Protein AF-A0A846DIA4-F1 (afdb_monomer)

Foldseek 3Di:
DVLVVLVCLCVVCLVPPVSLVVLLCQLQDPPDQVSVLSSLLSCLVRPVVPPCNLVSLLCLLAPPPDDDPDDPDDRSNLSSLVSCLVRPLVDPVSLVSLVCQLPPPPDPVSNVSSVVSNVVSVD

Mean predicted aligned error: 2.66 Å

Secondary structure (DSSP, 8-state):
--HHHHHHHHHHSTT-HHHHHHHHHHHHH-S-HHHHHHHHHHHHHHHTTSTTHHHHHHHHHHH-----SSTTS--HHHHHHHHHHHH-TT-HHHHHHHHHHHHH-SSHHHHHHHHHHHHHHH-

Solvent-accessible surface area (backbone atoms only — not comparable to full-atom values): 6885 Å² total; per-residue (Å²): 122,62,57,56,55,53,50,50,51,50,68,77,37,67,89,37,68,68,52,53,52,48,36,62,45,35,39,75,66,48,90,46,48,65,54,15,27,43,24,46,47,48,43,45,74,77,36,59,90,43,90,65,40,63,59,51,34,54,48,30,45,73,67,54,85,78,73,82,91,54,95,85,63,75,50,38,31,49,45,21,50,51,40,34,55,74,72,35,66,85,40,70,63,40,57,54,50,32,52,48,32,34,75,66,42,92,48,66,69,44,13,54,52,22,46,55,51,43,55,64,76,72,108

Sequence (123 aa):
MIETAIEEIATGWKDDLATLNWFKTYAQYSKNSVVRSAAVKQLGKHWKDEFNVFEILAKCAVVDPFRSENNSQINPRQTALEVMTEQYPDYPQTRSLVSDRAENDADEQVREFAKEKLTVLES

Radius of gyration: 13.8 Å; Cα contacts (8 Å, |Δi|>4): 167; chains: 1; bounding box: 32×22×38 Å

pLDDT: mean 95.82, std 4.68, range [71.25, 98.81]

Nearest PDB structures (foldseek):
  6igx-assembly1_B  TM=5.677E-01  e=2.156E-01  Homo sapiens
  5vch-assembly1_A  TM=6.056E-01  e=5.531E-01  Kluyveromyces lactis
  2ib0-assembly1_B  TM=2.542E-01  e=3.206E-01  Mycobacterium tuberculosis

Structure (mmCIF, N/CA/C/O backbone):
data_AF-A0A846DIA4-F1
#
_entry.id   AF-A0A846DIA4-F1
#
loop_
_atom_site.group_PDB
_atom_site.id
_atom_site.type_symbol
_atom_site.label_atom_id
_atom_site.label_alt_id
_atom_site.label_comp_id
_atom_site.label_asym_id
_atom_site.label_entity_id
_atom_site.label_seq_id
_ato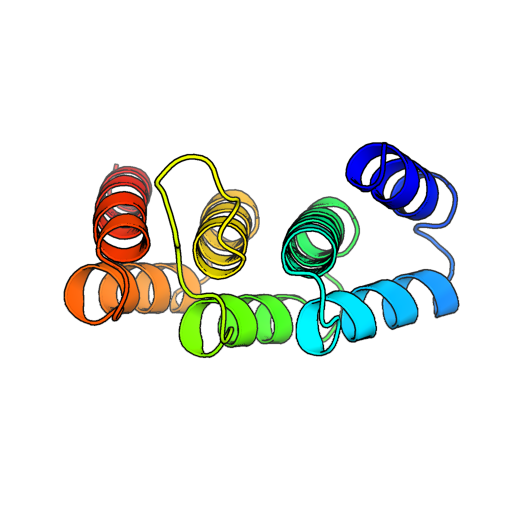m_site.pdbx_PDB_ins_code
_atom_site.Cartn_x
_atom_site.Cartn_y
_atom_site.Cartn_z
_atom_site.occupancy
_atom_site.B_iso_or_equiv
_atom_site.auth_seq_id
_atom_site.auth_comp_id
_atom_site.auth_asym_id
_atom_site.auth_atom_id
_atom_site.pdbx_PDB_model_num
ATOM 1 N N . MET A 1 1 ? 16.232 8.252 -7.938 1.00 71.25 1 MET A N 1
ATOM 2 C CA . MET A 1 1 ? 17.077 7.331 -8.749 1.00 71.25 1 MET A CA 1
ATOM 3 C C . MET A 1 1 ? 16.353 6.055 -9.178 1.00 71.25 1 MET A C 1
ATOM 5 O O . MET A 1 1 ? 16.370 5.793 -10.365 1.00 71.25 1 MET A O 1
ATOM 9 N N . ILE A 1 2 ? 15.709 5.276 -8.298 1.00 85.81 2 ILE A N 1
ATOM 10 C CA . ILE A 1 2 ? 14.828 4.163 -8.737 1.00 85.81 2 ILE A CA 1
ATOM 11 C C . ILE A 1 2 ? 13.357 4.525 -8.533 1.00 85.81 2 ILE A C 1
ATOM 13 O O . ILE A 1 2 ? 12.567 4.397 -9.458 1.00 85.81 2 ILE A O 1
ATOM 17 N N . GLU A 1 3 ? 13.004 5.068 -7.367 1.00 87.62 3 GLU A N 1
ATOM 18 C CA . GLU A 1 3 ? 11.630 5.504 -7.081 1.00 87.62 3 GLU A CA 1
ATOM 19 C C . GLU A 1 3 ? 11.127 6.551 -8.076 1.00 87.62 3 GLU A C 1
ATOM 21 O O . GLU A 1 3 ? 10.036 6.399 -8.603 1.00 87.62 3 GLU A O 1
ATOM 26 N N . THR A 1 4 ? 11.955 7.551 -8.401 1.00 91.88 4 THR A N 1
ATOM 27 C CA . THR A 1 4 ? 11.641 8.580 -9.407 1.00 91.88 4 THR A CA 1
ATOM 28 C C . THR A 1 4 ? 11.317 7.971 -10.771 1.00 91.88 4 THR A C 1
ATOM 30 O O . THR A 1 4 ? 10.325 8.337 -11.381 1.00 91.88 4 THR A O 1
ATOM 33 N N . ALA A 1 5 ? 12.116 7.001 -11.229 1.00 94.81 5 ALA A N 1
ATOM 34 C CA . ALA A 1 5 ? 11.881 6.345 -12.513 1.00 94.81 5 ALA A CA 1
ATOM 35 C C . ALA A 1 5 ? 10.589 5.512 -12.485 1.00 94.81 5 ALA A C 1
ATOM 37 O O . ALA A 1 5 ? 9.822 5.513 -13.440 1.00 94.81 5 ALA A O 1
ATOM 38 N N . ILE A 1 6 ? 10.319 4.828 -11.369 1.00 96.69 6 ILE A N 1
ATOM 39 C CA . ILE A 1 6 ? 9.071 4.085 -11.169 1.00 96.69 6 ILE A CA 1
ATOM 40 C C . ILE A 1 6 ? 7.866 5.042 -11.159 1.00 96.69 6 ILE A C 1
ATOM 42 O O . ILE A 1 6 ? 6.852 4.753 -11.786 1.00 96.69 6 ILE A O 1
ATOM 46 N N . GLU A 1 7 ? 7.966 6.196 -10.502 1.00 96.62 7 GLU A N 1
ATOM 47 C CA . GLU A 1 7 ? 6.913 7.217 -10.498 1.00 96.62 7 GLU A CA 1
ATOM 48 C C . GLU A 1 7 ? 6.664 7.811 -11.892 1.00 96.62 7 GLU A C 1
ATOM 50 O O . GLU A 1 7 ? 5.509 7.980 -12.286 1.00 96.62 7 GLU A O 1
ATOM 55 N N . GLU A 1 8 ? 7.721 8.083 -12.660 1.00 97.50 8 GLU A N 1
ATOM 56 C CA . GLU A 1 8 ? 7.608 8.556 -14.045 1.00 97.50 8 GLU A CA 1
ATOM 57 C C . GLU A 1 8 ? 6.908 7.524 -14.937 1.00 97.50 8 GLU A C 1
ATOM 59 O O . GLU A 1 8 ? 6.032 7.894 -15.720 1.00 97.50 8 GLU A O 1
ATOM 64 N N . ILE A 1 9 ? 7.217 6.231 -14.772 1.00 97.44 9 ILE A N 1
ATOM 65 C CA . ILE A 1 9 ? 6.527 5.150 -15.491 1.00 97.44 9 ILE A CA 1
ATOM 66 C C . ILE A 1 9 ? 5.042 5.097 -15.103 1.00 97.44 9 ILE A C 1
ATOM 68 O O . ILE A 1 9 ? 4.177 5.021 -15.973 1.00 97.44 9 ILE A O 1
ATOM 72 N N . ALA A 1 10 ? 4.717 5.173 -13.810 1.00 96.88 10 ALA A N 1
ATOM 73 C CA . ALA A 1 10 ? 3.320 5.174 -13.378 1.00 96.88 10 ALA A CA 1
ATOM 74 C C . ALA A 1 10 ? 2.554 6.380 -13.936 1.00 96.88 10 ALA A C 1
ATOM 76 O O . ALA A 1 10 ? 1.439 6.243 -14.430 1.00 96.88 10 ALA A O 1
ATOM 77 N N . THR A 1 11 ? 3.172 7.560 -13.906 1.00 97.12 11 THR A N 1
ATOM 78 C CA . THR A 1 11 ? 2.536 8.807 -14.341 1.00 97.12 11 THR A CA 1
ATOM 79 C C . THR A 1 11 ? 2.357 8.861 -15.858 1.00 97.12 11 THR A C 1
ATOM 81 O O . THR A 1 11 ? 1.299 9.276 -16.330 1.00 97.12 11 THR A O 1
ATOM 84 N N . GLY A 1 12 ? 3.367 8.439 -16.626 1.00 97.81 12 GLY A N 1
ATOM 85 C CA . GLY A 1 12 ? 3.361 8.513 -18.089 1.00 97.81 12 GLY A CA 1
ATOM 86 C C . GLY A 1 12 ? 2.484 7.465 -18.777 1.00 97.81 12 GLY A C 1
ATOM 87 O O . GLY A 1 12 ? 2.022 7.708 -19.890 1.00 97.81 12 GLY A O 1
ATOM 88 N N . TRP A 1 13 ? 2.227 6.327 -18.121 1.00 96.88 13 TRP A N 1
ATOM 89 C CA . TRP A 1 13 ? 1.536 5.174 -18.718 1.00 96.88 13 TRP A CA 1
ATOM 90 C C . TRP A 1 13 ? 0.423 4.604 -17.827 1.00 96.88 13 TRP A C 1
ATOM 92 O O . TRP A 1 13 ? 0.113 3.417 -17.889 1.00 96.88 13 TRP A O 1
ATOM 102 N N . LYS A 1 14 ? -0.224 5.440 -17.006 1.00 94.56 14 LYS A N 1
ATOM 103 C CA . LYS A 1 14 ? -1.313 5.000 -16.112 1.00 94.56 14 LYS A CA 1
ATOM 104 C C . LYS A 1 14 ? -2.486 4.307 -16.827 1.00 94.56 14 LYS A C 1
ATOM 106 O O . LYS A 1 14 ? -3.130 3.450 -16.231 1.00 94.56 14 LYS A O 1
ATOM 111 N N . ASP A 1 15 ? -2.734 4.658 -18.090 1.00 96.00 15 ASP A N 1
ATOM 112 C CA . ASP A 1 15 ? -3.839 4.122 -18.898 1.00 96.00 15 ASP A CA 1
ATOM 113 C C . ASP A 1 15 ? -3.442 2.845 -19.674 1.00 96.00 15 ASP A C 1
ATOM 115 O O . ASP A 1 15 ? -4.262 2.254 -20.377 1.00 96.00 15 ASP A O 1
ATOM 119 N N . ASP A 1 16 ? -2.186 2.397 -19.557 1.00 97.50 16 ASP A N 1
ATOM 120 C CA . ASP A 1 16 ? -1.695 1.164 -20.169 1.00 97.50 16 ASP A CA 1
ATOM 121 C C . ASP A 1 16 ? -1.810 -0.031 -19.206 1.00 97.50 16 ASP A C 1
ATOM 123 O O . ASP A 1 16 ? -1.193 -0.088 -18.137 1.00 97.50 16 ASP A O 1
ATOM 127 N N . LEU A 1 17 ? -2.567 -1.050 -19.620 1.00 95.75 17 LEU A N 1
ATOM 128 C CA . LEU A 1 17 ? -2.790 -2.256 -18.817 1.00 95.75 17 LEU A CA 1
ATOM 129 C C . LEU A 1 17 ? -1.507 -3.071 -18.598 1.00 95.75 17 LEU A C 1
ATOM 131 O O . LEU A 1 17 ? -1.388 -3.763 -17.581 1.00 95.75 17 LEU A O 1
ATOM 135 N N . ALA A 1 18 ? -0.545 -3.023 -19.527 1.00 97.81 18 ALA A N 1
ATOM 136 C CA . ALA A 1 18 ? 0.730 -3.711 -19.337 1.00 97.81 18 ALA A CA 1
ATOM 137 C C . ALA A 1 18 ? 1.534 -3.066 -18.198 1.00 97.81 18 ALA A C 1
ATOM 139 O O . ALA A 1 18 ? 2.092 -3.781 -17.361 1.00 97.81 18 ALA A O 1
ATOM 140 N N . THR A 1 19 ? 1.500 -1.738 -18.102 1.00 98.19 19 THR A N 1
ATOM 141 C CA . THR A 1 19 ? 2.091 -0.965 -17.007 1.00 98.19 19 THR A CA 1
ATOM 142 C C . THR A 1 19 ? 1.444 -1.324 -15.671 1.00 98.19 19 THR A C 1
ATOM 144 O O . THR A 1 19 ? 2.154 -1.718 -14.746 1.00 98.19 19 THR A O 1
ATOM 147 N N . LEU A 1 20 ? 0.110 -1.324 -15.567 1.00 98.50 20 LEU A N 1
ATOM 148 C CA . LEU A 1 20 ? -0.580 -1.772 -14.347 1.00 98.50 20 LEU A CA 1
ATOM 149 C C . LEU A 1 20 ? -0.143 -3.187 -13.918 1.00 98.50 20 LEU A C 1
ATOM 151 O O . LEU A 1 20 ? 0.192 -3.424 -12.755 1.00 98.50 20 LEU A O 1
ATOM 155 N N . ASN A 1 21 ? -0.103 -4.139 -14.853 1.00 98.38 21 ASN A N 1
ATOM 156 C CA . ASN A 1 21 ? 0.308 -5.516 -14.558 1.00 98.38 21 ASN A CA 1
ATOM 157 C C . ASN A 1 21 ? 1.781 -5.626 -14.141 1.00 98.38 21 ASN A C 1
ATOM 159 O O . ASN A 1 21 ? 2.121 -6.457 -13.288 1.00 98.38 21 ASN A O 1
ATOM 163 N N . TRP A 1 22 ? 2.647 -4.774 -14.689 1.00 98.31 22 TRP A N 1
ATOM 164 C CA . TRP A 1 22 ? 4.029 -4.643 -14.242 1.00 98.31 22 TRP A CA 1
ATOM 165 C C . TRP A 1 22 ? 4.064 -4.230 -12.765 1.00 98.31 22 TRP A C 1
ATOM 167 O O . TRP A 1 22 ? 4.633 -4.949 -11.943 1.00 98.31 22 TRP A O 1
ATOM 177 N N . PHE A 1 23 ? 3.342 -3.176 -12.377 1.00 98.62 23 PHE A N 1
ATOM 178 C CA . PHE A 1 23 ? 3.258 -2.736 -10.980 1.00 98.62 23 PHE A CA 1
ATOM 179 C C . PHE A 1 23 ? 2.724 -3.821 -10.034 1.00 98.62 23 PHE A C 1
ATOM 181 O O . PHE A 1 23 ? 3.341 -4.088 -8.998 1.00 98.62 23 PHE A O 1
ATOM 188 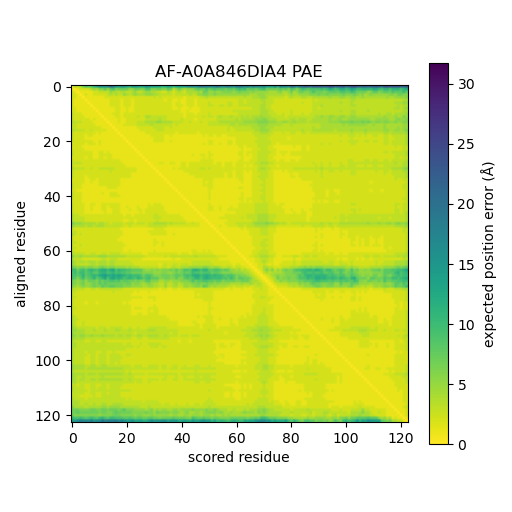N N . LYS A 1 24 ? 1.647 -4.524 -10.415 1.00 98.69 24 LYS A N 1
ATOM 189 C CA . LYS A 1 24 ? 1.097 -5.656 -9.640 1.00 98.69 24 LYS A CA 1
ATOM 190 C C . LYS A 1 24 ? 2.121 -6.773 -9.427 1.00 98.69 24 LYS A C 1
ATOM 192 O O . LYS A 1 24 ? 2.154 -7.388 -8.359 1.00 98.69 24 LYS A O 1
ATOM 197 N N . THR A 1 25 ? 2.953 -7.040 -10.431 1.00 98.56 25 THR A N 1
ATOM 198 C CA . THR A 1 25 ? 3.997 -8.072 -10.370 1.00 98.56 25 THR A CA 1
ATOM 199 C C . THR A 1 25 ? 5.143 -7.638 -9.461 1.00 98.56 25 THR A C 1
ATOM 201 O O . THR A 1 25 ? 5.544 -8.380 -8.562 1.00 98.56 25 THR A O 1
ATOM 204 N N . TYR A 1 26 ? 5.659 -6.426 -9.659 1.00 98.19 26 TYR A N 1
ATOM 205 C CA . TYR A 1 26 ? 6.825 -5.943 -8.923 1.00 98.19 26 TYR A CA 1
ATOM 206 C C . TYR A 1 26 ? 6.524 -5.655 -7.456 1.00 98.19 26 TYR A C 1
ATOM 208 O O . TYR A 1 26 ? 7.390 -5.927 -6.628 1.00 98.19 26 TYR A O 1
ATOM 216 N N . ALA A 1 27 ? 5.304 -5.226 -7.119 1.00 98.50 27 ALA A N 1
ATOM 217 C CA . ALA A 1 27 ? 4.850 -5.105 -5.734 1.00 98.50 27 ALA A CA 1
ATOM 218 C C . ALA A 1 27 ? 4.929 -6.438 -4.967 1.00 98.50 27 ALA A C 1
ATOM 220 O O . ALA A 1 27 ? 5.248 -6.446 -3.785 1.00 98.50 27 ALA A O 1
ATOM 221 N N . GLN A 1 28 ? 4.686 -7.571 -5.635 1.00 98.19 28 GLN A N 1
ATOM 222 C CA . GLN A 1 28 ? 4.617 -8.885 -4.984 1.00 98.19 28 GLN A CA 1
ATOM 223 C C . GLN A 1 28 ? 5.926 -9.676 -5.029 1.00 98.19 28 GLN A C 1
ATOM 225 O O . GLN A 1 28 ? 6.217 -10.434 -4.106 1.00 98.19 28 GLN A O 1
ATOM 230 N N . TYR A 1 29 ? 6.692 -9.555 -6.115 1.00 97.62 29 TYR A N 1
ATOM 231 C CA . TYR A 1 29 ? 7.748 -10.525 -6.431 1.00 97.62 29 TYR A CA 1
ATOM 232 C C . TYR A 1 29 ? 9.133 -9.911 -6.626 1.00 97.62 29 TYR A C 1
ATOM 234 O O . TYR A 1 29 ? 10.108 -10.649 -6.786 1.00 97.62 29 TYR A O 1
ATOM 242 N N . SER A 1 30 ? 9.264 -8.580 -6.608 1.00 97.44 30 SER A N 1
ATOM 243 C CA . SER A 1 30 ? 10.588 -7.966 -6.712 1.00 97.44 30 SER A CA 1
ATOM 244 C C . SER A 1 30 ? 11.468 -8.381 -5.534 1.00 97.44 30 SER A C 1
ATOM 246 O O . SER A 1 30 ? 11.070 -8.292 -4.373 1.00 97.44 30 SER A O 1
ATOM 248 N N . LYS A 1 31 ? 12.713 -8.769 -5.819 1.00 95.94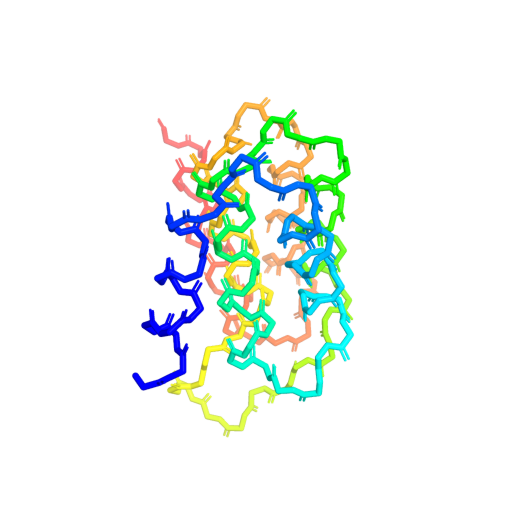 31 LYS A N 1
ATOM 249 C CA . LYS A 1 31 ? 13.712 -9.060 -4.779 1.00 95.94 31 LYS A CA 1
ATOM 250 C C . LYS A 1 31 ? 14.174 -7.801 -4.041 1.00 95.94 31 LYS A C 1
ATOM 252 O O . LYS A 1 31 ? 14.677 -7.903 -2.929 1.00 95.94 31 LYS A O 1
ATOM 257 N N . ASN A 1 32 ? 13.994 -6.626 -4.643 1.00 94.81 32 ASN A N 1
ATOM 258 C CA . ASN A 1 32 ? 14.383 -5.348 -4.063 1.00 94.81 32 ASN A CA 1
ATOM 259 C C . ASN A 1 32 ? 13.187 -4.720 -3.330 1.00 94.81 32 ASN A C 1
ATOM 261 O O . ASN A 1 32 ? 12.173 -4.422 -3.965 1.00 94.81 32 ASN A O 1
ATOM 265 N N . SER A 1 33 ? 13.314 -4.509 -2.016 1.00 95.38 33 SER A N 1
ATOM 266 C CA . SER A 1 33 ? 12.254 -3.922 -1.187 1.00 95.38 33 SER A CA 1
ATOM 267 C C . SER A 1 33 ? 11.897 -2.499 -1.599 1.00 95.38 33 SER A C 1
ATOM 269 O O . SER A 1 33 ? 10.719 -2.183 -1.626 1.00 95.38 33 SER A O 1
ATOM 271 N N . VAL A 1 34 ? 12.864 -1.682 -2.029 1.00 95.19 34 VAL A N 1
ATOM 272 C CA . VAL A 1 34 ? 12.603 -0.323 -2.538 1.00 95.19 34 VAL A CA 1
ATOM 273 C C . VAL A 1 34 ? 11.690 -0.374 -3.762 1.00 95.19 34 VAL A C 1
ATOM 275 O O . VAL A 1 34 ? 10.758 0.411 -3.879 1.00 95.19 34 VAL A O 1
ATOM 278 N N . VAL A 1 35 ? 11.903 -1.343 -4.658 1.00 97.25 35 VAL A N 1
ATOM 279 C CA . VAL A 1 35 ? 11.034 -1.532 -5.830 1.00 97.25 35 VAL A CA 1
ATOM 280 C C . VAL A 1 35 ? 9.643 -2.015 -5.415 1.00 97.25 35 VAL A C 1
ATOM 282 O O . VAL A 1 35 ? 8.662 -1.544 -5.984 1.00 97.25 35 VAL A O 1
ATOM 285 N N . ARG A 1 36 ? 9.536 -2.912 -4.420 1.00 98.19 36 ARG A N 1
ATOM 286 C CA . ARG A 1 36 ? 8.229 -3.335 -3.888 1.00 98.19 36 ARG A CA 1
ATOM 287 C C . ARG A 1 36 ? 7.476 -2.154 -3.280 1.00 98.19 36 ARG A C 1
ATOM 289 O O . ARG A 1 36 ? 6.348 -1.908 -3.687 1.00 98.19 36 ARG A O 1
ATOM 296 N N . SER A 1 37 ? 8.112 -1.385 -2.396 1.00 97.81 37 SER A N 1
ATOM 297 C CA . SER A 1 37 ? 7.524 -0.197 -1.764 1.00 97.81 37 SER A CA 1
ATOM 298 C C . SER A 1 37 ? 7.100 0.847 -2.794 1.00 97.81 37 SER A C 1
ATOM 300 O O . SER A 1 37 ? 5.970 1.327 -2.756 1.00 97.81 37 SER A O 1
ATOM 302 N N . ALA A 1 38 ? 7.960 1.149 -3.770 1.00 97.88 38 ALA A N 1
ATOM 303 C CA . ALA A 1 38 ? 7.622 2.071 -4.848 1.00 97.88 38 ALA A CA 1
ATOM 304 C C . ALA A 1 38 ? 6.414 1.571 -5.653 1.00 97.88 38 ALA A C 1
ATOM 306 O O . ALA A 1 38 ? 5.493 2.341 -5.915 1.00 97.88 38 ALA A O 1
ATOM 307 N N . ALA A 1 39 ? 6.377 0.282 -6.001 1.00 98.44 39 ALA A N 1
ATOM 308 C CA . ALA A 1 39 ? 5.264 -0.283 -6.750 1.00 98.44 39 ALA A CA 1
ATOM 309 C C . ALA A 1 39 ? 3.947 -0.265 -5.953 1.00 98.44 39 ALA A C 1
ATOM 311 O O . ALA A 1 39 ? 2.924 0.150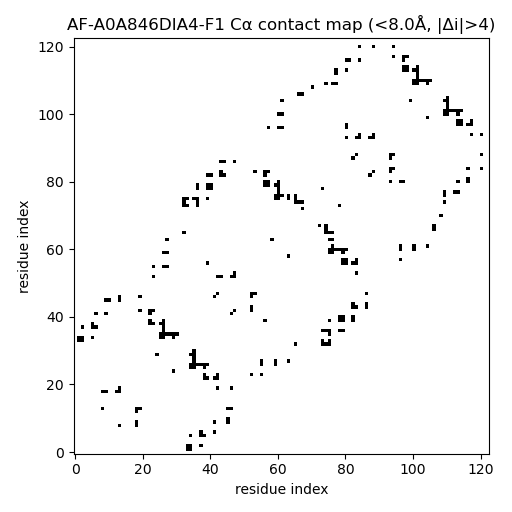 -6.488 1.00 98.44 39 ALA A O 1
ATOM 312 N N . VAL A 1 40 ? 3.983 -0.637 -4.669 1.00 98.75 40 VAL A N 1
ATOM 313 C CA . VAL A 1 40 ? 2.857 -0.547 -3.718 1.00 98.75 40 VAL A CA 1
ATOM 314 C C . VAL A 1 40 ? 2.322 0.885 -3.643 1.00 98.75 40 VAL A C 1
ATOM 316 O O . VAL A 1 40 ? 1.118 1.103 -3.774 1.00 98.75 40 VAL A O 1
ATOM 319 N N . LYS A 1 41 ? 3.215 1.873 -3.515 1.00 98.50 41 LYS A N 1
ATOM 320 C CA . LYS A 1 41 ? 2.847 3.292 -3.469 1.00 98.50 41 LYS A CA 1
ATOM 321 C C . LYS A 1 41 ? 2.159 3.753 -4.753 1.00 98.50 41 LYS A C 1
ATOM 323 O O . LYS A 1 41 ? 1.105 4.382 -4.689 1.00 98.50 41 LYS A O 1
ATOM 328 N N . GLN A 1 42 ? 2.718 3.419 -5.918 1.00 98.56 42 GLN A N 1
ATOM 329 C CA . GLN A 1 42 ? 2.121 3.823 -7.194 1.00 98.56 42 GLN A CA 1
ATOM 330 C C . GLN A 1 42 ? 0.798 3.101 -7.481 1.00 98.56 42 GLN A C 1
ATOM 332 O O . GLN A 1 42 ? -0.115 3.729 -8.013 1.00 98.56 42 GLN A O 1
ATOM 337 N N . LEU A 1 43 ? 0.654 1.832 -7.076 1.00 98.75 43 LEU A N 1
ATOM 338 C CA . LEU A 1 43 ? -0.615 1.098 -7.152 1.00 98.75 43 LEU A CA 1
ATOM 339 C C . LEU A 1 43 ? -1.745 1.848 -6.441 1.00 98.75 43 LEU A C 1
ATOM 341 O O . LEU A 1 43 ? -2.790 2.081 -7.043 1.00 98.75 43 LEU A O 1
ATOM 345 N N . GLY A 1 44 ? -1.520 2.291 -5.204 1.00 98.31 44 GLY A N 1
ATOM 346 C CA . GLY A 1 44 ? -2.507 3.094 -4.482 1.00 98.31 44 GLY A CA 1
ATOM 347 C C . GLY A 1 44 ? -2.738 4.479 -5.080 1.00 98.31 44 GLY A C 1
ATOM 348 O O . GLY A 1 44 ? -3.868 4.946 -5.123 1.00 98.31 44 GLY A O 1
ATOM 349 N N . LYS A 1 45 ? -1.693 5.140 -5.583 1.00 98.12 45 LYS A N 1
ATOM 350 C CA . LYS A 1 45 ? -1.811 6.502 -6.125 1.00 98.12 45 LYS A CA 1
ATOM 351 C C . LYS A 1 45 ? -2.575 6.559 -7.451 1.00 98.12 45 LYS A C 1
ATOM 353 O O . LYS A 1 45 ? -3.346 7.488 -7.672 1.00 98.12 45 LYS A O 1
ATOM 358 N N . HIS A 1 46 ? -2.331 5.605 -8.347 1.00 98.25 46 HIS A N 1
ATOM 359 C CA . HIS A 1 46 ? -2.807 5.677 -9.733 1.00 98.25 46 HIS A CA 1
ATOM 360 C C . HIS A 1 46 ? -3.925 4.687 -10.060 1.00 98.25 46 HIS A C 1
ATOM 362 O O . HIS A 1 46 ? -4.661 4.919 -11.015 1.00 98.25 46 HIS A O 1
ATOM 368 N N . TRP A 1 47 ? -4.073 3.616 -9.278 1.00 98.50 47 TRP A N 1
ATOM 369 C CA . TRP A 1 47 ? -4.947 2.492 -9.614 1.00 98.50 47 TRP A CA 1
ATOM 370 C C . TRP A 1 47 ? -5.753 1.986 -8.413 1.00 98.50 47 TRP A C 1
ATOM 372 O O . TRP A 1 47 ? -6.083 0.807 -8.347 1.00 98.50 47 TRP A O 1
ATOM 382 N N . LYS A 1 48 ? -6.092 2.851 -7.447 1.00 97.31 48 LYS A N 1
ATOM 383 C CA . LYS A 1 48 ? -6.806 2.418 -6.232 1.00 97.31 48 LYS A CA 1
ATOM 384 C C . LYS A 1 48 ? -8.145 1.714 -6.493 1.00 97.31 48 LYS A C 1
ATOM 386 O O . LYS A 1 48 ? -8.549 0.855 -5.723 1.00 97.31 48 LYS A O 1
ATOM 391 N N . ASP A 1 49 ? -8.815 2.070 -7.586 1.00 96.94 49 ASP A N 1
ATOM 392 C CA . ASP A 1 49 ? -10.124 1.520 -7.951 1.00 96.94 49 ASP A CA 1
ATOM 393 C C . ASP A 1 49 ? -10.008 0.320 -8.918 1.00 96.94 49 ASP A C 1
ATOM 395 O O . ASP A 1 49 ? -11.016 -0.241 -9.348 1.00 96.94 49 ASP A O 1
ATOM 399 N N . GLU A 1 50 ? -8.783 -0.098 -9.265 1.00 98.19 50 GLU A N 1
ATOM 400 C CA . GLU A 1 50 ? -8.539 -1.252 -10.130 1.00 98.19 50 GLU A CA 1
ATOM 401 C C . GLU A 1 50 ? -8.658 -2.579 -9.382 1.00 98.19 50 GLU A C 1
ATOM 403 O O . GLU A 1 50 ? -8.271 -2.733 -8.220 1.00 98.19 50 GLU A O 1
ATOM 408 N N . PHE A 1 51 ? -9.106 -3.600 -10.113 1.00 95.06 51 PHE A N 1
ATOM 409 C CA . PHE A 1 51 ? -9.305 -4.933 -9.559 1.00 95.06 51 PHE A CA 1
ATOM 410 C C . PHE A 1 51 ? -8.025 -5.500 -8.922 1.00 95.06 51 PHE A C 1
ATOM 412 O O . PHE A 1 51 ? -6.945 -5.488 -9.533 1.00 95.06 51 PHE A O 1
ATOM 419 N N . ASN A 1 52 ? -8.174 -6.072 -7.725 1.00 96.38 52 ASN A N 1
ATOM 420 C CA . ASN A 1 52 ? -7.127 -6.694 -6.914 1.00 96.38 52 ASN A CA 1
ATOM 421 C C . ASN A 1 52 ? -6.043 -5.758 -6.357 1.00 96.38 52 ASN A C 1
ATOM 423 O O . ASN A 1 52 ? -5.047 -6.252 -5.820 1.00 96.38 52 ASN A O 1
ATOM 427 N N . VAL A 1 53 ? -6.158 -4.431 -6.496 1.00 98.62 53 VAL A N 1
ATOM 428 C CA . VAL A 1 53 ? -5.128 -3.536 -5.945 1.00 98.62 53 VAL A CA 1
ATOM 429 C C . VAL A 1 53 ? -5.144 -3.565 -4.420 1.00 98.62 53 VAL A C 1
ATOM 431 O O . VAL A 1 53 ? -4.094 -3.803 -3.824 1.00 98.62 53 VAL A O 1
ATOM 434 N N . PHE A 1 54 ? -6.313 -3.434 -3.790 1.00 98.69 54 PHE A N 1
ATOM 435 C CA . PHE A 1 54 ? -6.441 -3.533 -2.335 1.00 98.69 54 PHE A CA 1
ATOM 436 C C . PHE A 1 54 ? -5.877 -4.858 -1.791 1.00 98.69 54 PHE A C 1
ATOM 438 O O . PHE A 1 54 ? -5.105 -4.870 -0.835 1.00 98.69 54 PHE A O 1
ATOM 445 N N . GLU A 1 55 ? -6.186 -5.979 -2.440 1.00 98.62 5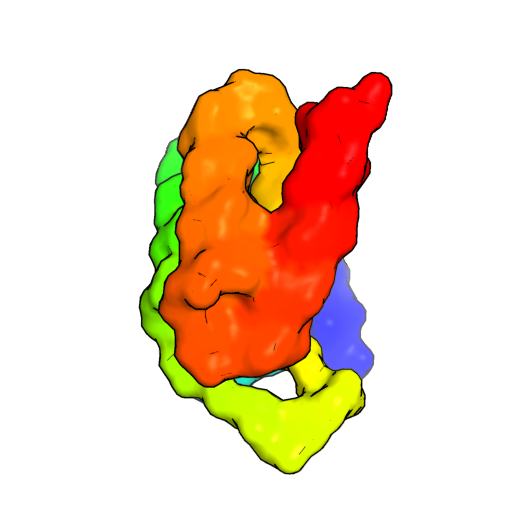5 GLU A N 1
ATOM 446 C CA . GLU A 1 55 ? -5.736 -7.319 -2.063 1.00 98.62 55 GLU A CA 1
ATOM 447 C C . GLU A 1 55 ? -4.210 -7.462 -2.142 1.00 98.62 55 GLU A C 1
ATOM 449 O O . GLU A 1 55 ? -3.599 -8.109 -1.287 1.00 98.62 55 GLU A O 1
ATOM 454 N N . ILE A 1 56 ? -3.573 -6.842 -3.141 1.00 98.75 56 ILE A N 1
ATOM 455 C CA . ILE A 1 56 ? -2.110 -6.809 -3.258 1.00 98.75 56 ILE A CA 1
ATOM 456 C C . ILE A 1 56 ? -1.498 -6.005 -2.107 1.00 98.75 56 ILE A C 1
ATOM 458 O O . ILE A 1 56 ? -0.515 -6.461 -1.516 1.00 98.75 56 ILE A O 1
ATOM 462 N N . LEU A 1 57 ? -2.076 -4.849 -1.765 1.00 98.81 57 LEU A N 1
ATOM 463 C CA . LEU A 1 57 ? -1.623 -4.031 -0.635 1.00 98.81 57 LEU A CA 1
ATOM 464 C C . LEU A 1 57 ? -1.782 -4.791 0.690 1.00 98.81 57 LEU A C 1
ATOM 466 O O . LEU A 1 57 ? -0.823 -4.891 1.452 1.00 98.81 57 LEU A O 1
ATOM 470 N N . ALA A 1 58 ? -2.939 -5.415 0.920 1.00 98.75 58 ALA A N 1
ATOM 471 C CA . ALA A 1 58 ? -3.208 -6.216 2.112 1.00 98.75 58 ALA A CA 1
ATOM 472 C C . ALA A 1 58 ? -2.226 -7.390 2.249 1.00 98.75 58 ALA A C 1
ATOM 474 O O . ALA A 1 58 ? -1.658 -7.620 3.317 1.00 98.75 58 ALA A O 1
ATOM 475 N N . LYS A 1 59 ? -1.958 -8.111 1.153 1.00 98.62 59 LYS A N 1
ATOM 476 C CA . LYS A 1 59 ? -0.954 -9.181 1.140 1.00 98.62 59 LYS A CA 1
ATOM 477 C C . LYS A 1 59 ? 0.441 -8.637 1.452 1.00 98.62 59 LYS A C 1
ATOM 479 O O . LYS A 1 59 ? 1.153 -9.251 2.242 1.00 98.62 59 LYS A O 1
ATOM 484 N N . CYS A 1 60 ? 0.818 -7.497 0.870 1.00 98.69 60 CYS A N 1
ATOM 485 C CA . CYS A 1 60 ? 2.083 -6.836 1.185 1.00 98.69 60 CYS A CA 1
ATOM 486 C C . CYS A 1 60 ? 2.174 -6.539 2.687 1.00 98.69 60 CYS A C 1
ATOM 488 O O . CYS A 1 60 ? 3.111 -7.004 3.326 1.00 98.69 60 CYS A O 1
ATOM 490 N N . ALA A 1 61 ? 1.165 -5.883 3.269 1.00 98.56 61 ALA A N 1
ATOM 491 C CA . ALA A 1 61 ? 1.126 -5.521 4.686 1.00 98.56 61 ALA A CA 1
ATOM 492 C C . ALA A 1 61 ? 1.333 -6.717 5.634 1.00 98.56 61 ALA A C 1
ATOM 494 O O . ALA A 1 61 ? 1.973 -6.566 6.671 1.00 98.56 61 ALA A O 1
ATOM 495 N N . VAL A 1 62 ? 0.831 -7.907 5.281 1.00 98.12 62 VAL A N 1
ATOM 496 C CA . VAL A 1 62 ? 0.862 -9.084 6.166 1.00 98.12 62 VAL A CA 1
ATOM 497 C C . VAL A 1 62 ? 2.086 -9.975 5.951 1.00 98.12 62 VAL A C 1
ATOM 499 O O . VAL A 1 62 ? 2.665 -10.444 6.932 1.00 98.12 62 VAL A O 1
ATOM 502 N N . VAL A 1 63 ? 2.466 -10.252 4.696 1.00 96.94 63 VAL A N 1
ATOM 503 C CA . VAL A 1 63 ? 3.429 -11.325 4.369 1.00 96.94 63 VAL A CA 1
ATOM 504 C C . VAL A 1 63 ? 4.667 -10.872 3.592 1.00 96.94 63 VAL A C 1
ATOM 506 O O . VAL A 1 63 ? 5.437 -11.727 3.151 1.00 96.94 63 VAL A O 1
ATOM 509 N N . ASP A 1 64 ? 4.896 -9.567 3.405 1.00 98.25 64 ASP A N 1
ATOM 510 C CA . ASP A 1 64 ? 6.146 -9.115 2.785 1.00 98.25 64 ASP A CA 1
ATOM 511 C C . ASP A 1 64 ? 7.368 -9.581 3.609 1.00 98.25 64 ASP A C 1
ATOM 513 O O . ASP A 1 64 ? 7.405 -9.385 4.827 1.00 98.25 64 ASP A O 1
ATOM 517 N N . PRO A 1 65 ? 8.383 -10.200 2.975 1.00 96.00 65 PRO A N 1
ATOM 518 C CA . PRO A 1 65 ? 9.486 -10.842 3.686 1.00 96.00 65 PRO A CA 1
ATOM 519 C C . PRO A 1 65 ? 10.561 -9.863 4.181 1.00 96.00 65 PRO A C 1
ATOM 521 O O . PRO A 1 65 ? 11.608 -10.315 4.654 1.00 96.00 65 PRO A O 1
ATOM 524 N N . PHE A 1 66 ? 10.370 -8.549 4.017 1.00 95.75 66 PHE A N 1
ATOM 525 C CA . PHE A 1 66 ? 11.350 -7.548 4.419 1.00 95.75 66 PHE A CA 1
ATOM 526 C C . PHE A 1 66 ? 11.686 -7.643 5.912 1.00 95.75 66 PHE A C 1
ATOM 528 O O . PHE A 1 66 ? 10.809 -7.701 6.778 1.00 95.75 66 PHE A O 1
ATOM 535 N N . ARG A 1 67 ? 12.988 -7.628 6.196 1.00 91.00 67 ARG A N 1
ATOM 536 C CA . ARG A 1 67 ? 13.553 -7.578 7.541 1.00 91.00 67 ARG A CA 1
ATOM 537 C C . ARG A 1 67 ? 14.375 -6.306 7.637 1.00 91.00 67 ARG A C 1
ATOM 539 O O . ARG A 1 67 ? 15.311 -6.141 6.857 1.00 91.00 67 ARG A O 1
ATOM 546 N N . SER A 1 68 ? 14.017 -5.434 8.570 1.00 85.31 68 SER A N 1
ATOM 547 C CA . SER A 1 68 ? 14.776 -4.215 8.822 1.00 85.31 68 SER A CA 1
ATOM 548 C C . SER A 1 68 ? 16.159 -4.566 9.372 1.00 85.31 68 SER A C 1
ATOM 550 O O . SER A 1 68 ? 16.276 -5.295 10.355 1.00 85.31 68 SER A O 1
ATOM 552 N N . GLU A 1 69 ? 17.208 -4.037 8.754 1.00 85.31 69 GLU A N 1
ATOM 553 C CA . GLU A 1 69 ? 18.575 -4.064 9.287 1.00 85.31 69 GLU A CA 1
ATOM 554 C C . GLU A 1 69 ? 18.854 -2.813 10.131 1.00 85.31 69 GLU A C 1
ATOM 556 O O . GLU A 1 69 ? 19.667 -2.839 11.053 1.00 85.31 69 GLU A O 1
ATOM 561 N N . ASN A 1 70 ? 18.171 -1.709 9.816 1.00 83.88 70 ASN A N 1
ATOM 562 C CA . ASN A 1 70 ? 18.195 -0.454 10.559 1.00 83.88 70 ASN A CA 1
ATOM 563 C C . ASN A 1 70 ? 16.896 0.342 10.326 1.00 83.88 70 ASN A C 1
ATOM 565 O O . ASN A 1 70 ? 16.029 -0.060 9.551 1.00 83.88 70 ASN A O 1
ATOM 569 N N . ASN A 1 71 ? 16.771 1.488 10.995 1.00 78.44 71 ASN A N 1
ATOM 570 C CA . ASN A 1 71 ? 15.581 2.342 10.958 1.00 78.44 71 ASN A CA 1
ATOM 571 C C . ASN A 1 71 ? 15.474 3.267 9.733 1.00 78.44 71 ASN A C 1
ATOM 573 O O . ASN A 1 71 ? 14.534 4.046 9.631 1.00 78.44 71 ASN A O 1
ATOM 577 N N . SER A 1 72 ? 16.446 3.228 8.821 1.00 82.38 72 SER A N 1
ATOM 578 C CA . SER A 1 72 ? 16.486 4.107 7.645 1.00 82.38 72 SER A CA 1
ATOM 579 C C . SER A 1 72 ? 15.963 3.424 6.376 1.00 82.38 72 SER A C 1
ATOM 581 O O . SER A 1 72 ? 15.910 4.047 5.317 1.00 82.38 72 SER A O 1
ATOM 583 N N . GLN A 1 73 ? 15.615 2.135 6.446 1.00 86.75 73 GLN A N 1
ATOM 584 C CA . GLN A 1 73 ? 15.140 1.371 5.296 1.00 86.75 73 GLN A CA 1
ATOM 585 C C . GLN A 1 73 ? 13.619 1.439 5.159 1.00 86.75 73 GLN A C 1
ATOM 587 O O . GLN A 1 73 ? 12.879 1.341 6.132 1.00 86.75 73 GLN A O 1
ATOM 592 N N . ILE A 1 74 ? 13.156 1.531 3.914 1.00 86.56 74 ILE A N 1
ATOM 593 C CA . ILE A 1 74 ? 11.730 1.558 3.596 1.00 86.56 74 ILE A CA 1
ATOM 594 C C . ILE A 1 74 ? 11.172 0.138 3.696 1.00 86.56 74 ILE A C 1
ATOM 596 O O . ILE A 1 74 ? 11.520 -0.733 2.893 1.00 86.56 74 ILE A O 1
ATOM 600 N N . ASN A 1 75 ? 10.282 -0.080 4.661 1.00 95.69 75 ASN A N 1
ATOM 601 C CA . ASN A 1 75 ? 9.599 -1.349 4.855 1.00 95.69 75 ASN A CA 1
ATOM 602 C C . ASN A 1 75 ? 8.327 -1.408 3.984 1.00 95.69 75 ASN A C 1
ATOM 604 O O . ASN A 1 75 ? 7.410 -0.614 4.210 1.00 95.69 75 ASN A O 1
ATOM 608 N N . PRO A 1 76 ? 8.211 -2.352 3.029 1.00 98.00 76 PRO A N 1
ATOM 609 C CA . PRO A 1 76 ? 7.026 -2.458 2.177 1.00 98.00 76 PRO A CA 1
ATOM 610 C C . PRO A 1 76 ? 5.717 -2.646 2.955 1.00 98.00 76 PRO A C 1
ATOM 612 O O . PRO A 1 76 ? 4.669 -2.202 2.486 1.00 98.00 76 PRO A O 1
ATOM 615 N N . ARG A 1 77 ? 5.764 -3.245 4.158 1.00 98.56 77 ARG A N 1
ATOM 616 C CA . ARG A 1 77 ? 4.583 -3.396 5.025 1.00 98.56 77 ARG A CA 1
ATOM 617 C C . ARG A 1 77 ? 4.091 -2.055 5.545 1.00 98.56 77 ARG A C 1
ATOM 619 O O . ARG A 1 77 ? 2.898 -1.791 5.464 1.00 98.56 77 ARG A O 1
ATOM 626 N N . GLN A 1 78 ? 4.997 -1.188 6.006 1.00 97.81 78 GLN A N 1
ATOM 627 C CA . GLN A 1 78 ? 4.641 0.178 6.411 1.00 97.81 78 GLN A CA 1
ATOM 628 C C . GLN A 1 78 ? 4.067 0.956 5.226 1.00 97.81 78 GLN A C 1
ATOM 630 O O . GLN A 1 78 ? 3.007 1.556 5.359 1.00 97.81 78 GLN A O 1
ATOM 635 N N . THR A 1 79 ? 4.703 0.877 4.050 1.00 98.25 79 THR A N 1
ATOM 636 C CA . THR A 1 79 ? 4.190 1.531 2.836 1.00 98.25 79 THR A CA 1
ATOM 637 C C . THR A 1 79 ? 2.791 1.037 2.468 1.00 98.25 79 THR A C 1
ATOM 639 O O . THR A 1 79 ? 1.934 1.837 2.108 1.00 98.25 79 THR A O 1
ATOM 642 N N . ALA A 1 80 ? 2.521 -0.265 2.579 1.00 98.75 80 ALA A N 1
ATOM 643 C CA . ALA A 1 80 ? 1.190 -0.801 2.317 1.00 98.75 80 ALA A CA 1
ATOM 644 C C . ALA A 1 80 ? 0.152 -0.284 3.324 1.00 98.75 80 ALA A C 1
ATOM 646 O O . ALA A 1 80 ? -0.912 0.163 2.907 1.00 98.75 80 ALA A O 1
ATOM 647 N N . LEU A 1 81 ? 0.469 -0.282 4.623 1.00 98.62 81 LEU A N 1
ATOM 648 C CA . LEU A 1 81 ? -0.419 0.260 5.659 1.00 98.62 81 LEU A CA 1
ATOM 649 C C . LEU A 1 81 ? -0.682 1.760 5.477 1.00 98.62 81 LEU A C 1
ATOM 651 O O . LEU A 1 81 ? -1.813 2.207 5.664 1.00 98.62 81 LEU A O 1
ATOM 655 N N . GLU A 1 82 ? 0.336 2.525 5.079 1.00 98.50 82 GLU A N 1
ATOM 656 C CA . GLU A 1 82 ? 0.213 3.946 4.745 1.00 98.50 82 GLU A CA 1
ATOM 657 C C . GLU A 1 82 ? -0.783 4.154 3.607 1.00 98.50 82 GLU A C 1
ATOM 659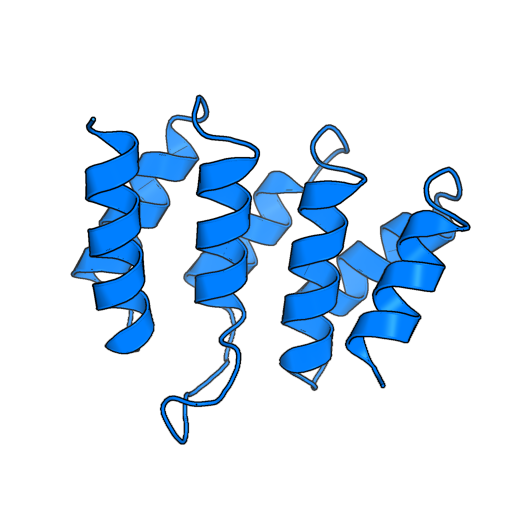 O O . GLU A 1 82 ? -1.797 4.827 3.780 1.00 98.50 82 GLU A O 1
ATOM 664 N N . VAL A 1 83 ? -0.539 3.493 2.474 1.00 98.62 83 VAL A N 1
ATOM 665 C CA . VAL A 1 83 ? -1.395 3.583 1.289 1.00 98.62 83 VAL A CA 1
ATOM 666 C C . VAL A 1 83 ? -2.821 3.143 1.610 1.00 98.62 83 VAL A C 1
ATOM 668 O O . VAL A 1 83 ? -3.772 3.778 1.163 1.00 98.62 83 VAL A O 1
ATOM 671 N N . MET A 1 84 ? -2.992 2.072 2.388 1.00 98.50 84 MET A N 1
ATOM 672 C CA . MET A 1 84 ? -4.314 1.595 2.791 1.00 98.50 84 MET A CA 1
ATOM 673 C C . MET A 1 84 ? -5.060 2.626 3.642 1.00 98.50 84 MET A C 1
ATOM 675 O O . MET A 1 84 ? -6.230 2.893 3.382 1.00 98.50 84 MET A O 1
ATOM 679 N N . THR A 1 85 ? -4.372 3.247 4.601 1.00 98.25 85 THR A N 1
ATOM 680 C CA . THR A 1 85 ? -4.942 4.287 5.472 1.00 98.25 85 THR A CA 1
ATOM 681 C C . THR A 1 85 ? -5.341 5.533 4.680 1.00 98.25 85 THR A C 1
ATOM 683 O O . THR A 1 85 ? -6.392 6.111 4.933 1.00 98.25 85 THR A O 1
ATOM 686 N N . GLU A 1 86 ? -4.532 5.937 3.699 1.00 97.69 86 GLU A N 1
ATOM 687 C CA . GLU A 1 86 ? -4.782 7.147 2.905 1.00 97.69 86 GLU A CA 1
ATOM 688 C C . GLU A 1 86 ? -5.827 6.949 1.803 1.00 97.69 86 GLU A C 1
ATOM 690 O O . GLU A 1 86 ? -6.644 7.833 1.556 1.00 97.69 86 GLU A O 1
ATOM 695 N N . GLN A 1 87 ? -5.782 5.813 1.105 1.00 98.19 87 GLN A N 1
ATOM 696 C CA . GLN A 1 87 ? -6.579 5.590 -0.107 1.00 98.19 87 GLN A CA 1
ATOM 697 C C . GLN A 1 87 ? -7.850 4.773 0.151 1.00 98.19 87 GLN A C 1
ATOM 699 O O . GLN A 1 87 ? -8.769 4.814 -0.667 1.00 98.19 87 GLN A O 1
ATOM 704 N N . TYR A 1 88 ? -7.917 4.045 1.273 1.00 97.62 88 TYR A N 1
ATOM 705 C CA . TYR A 1 88 ? -9.038 3.170 1.636 1.00 97.62 88 TYR A CA 1
ATOM 706 C C . TYR A 1 88 ? -9.449 3.313 3.118 1.00 97.62 88 TYR A C 1
ATOM 708 O O . TYR A 1 88 ? -9.621 2.292 3.796 1.00 97.62 88 TYR A O 1
ATOM 716 N N . PRO A 1 89 ? -9.624 4.537 3.656 1.00 96.38 89 PRO A N 1
ATOM 717 C CA . PRO A 1 89 ? -9.980 4.727 5.066 1.00 96.38 89 PRO A CA 1
ATOM 718 C C . PRO A 1 89 ? -11.341 4.106 5.418 1.00 96.38 89 PRO A C 1
ATOM 720 O O . PRO A 1 89 ? -11.515 3.571 6.509 1.00 96.38 89 PRO A O 1
ATOM 723 N N . ASP A 1 90 ? -12.278 4.100 4.466 1.00 95.12 90 ASP A N 1
ATOM 724 C CA . ASP A 1 90 ? -13.642 3.597 4.667 1.00 95.12 90 ASP A CA 1
ATOM 725 C C . ASP A 1 90 ? -13.759 2.068 4.560 1.00 95.12 90 ASP A C 1
ATOM 727 O O . ASP A 1 90 ? -14.832 1.508 4.789 1.00 95.12 90 ASP A O 1
ATOM 731 N N . TYR A 1 91 ? -12.682 1.366 4.189 1.00 96.62 91 TYR A N 1
ATOM 732 C CA . TYR A 1 91 ? -12.700 -0.091 4.080 1.00 96.62 91 TYR A CA 1
ATOM 733 C C . TYR A 1 91 ? -12.519 -0.688 5.480 1.00 96.62 91 TYR A C 1
ATOM 735 O O . TYR A 1 91 ? -11.456 -0.506 6.079 1.00 96.62 91 TYR A O 1
ATOM 743 N N . PRO A 1 92 ? -13.483 -1.466 6.013 1.00 95.00 92 PRO A N 1
ATOM 744 C CA . PRO A 1 92 ? -13.349 -2.069 7.343 1.00 95.00 92 PRO A CA 1
ATOM 745 C C . PRO A 1 92 ? -12.068 -2.902 7.496 1.00 95.00 92 PRO A C 1
ATOM 747 O O . PRO A 1 92 ? -11.435 -2.910 8.552 1.00 95.00 92 PRO A O 1
ATOM 750 N N . GLN A 1 93 ? -11.652 -3.557 6.410 1.00 96.88 93 GLN A N 1
ATOM 751 C CA . GLN A 1 93 ? -10.434 -4.352 6.335 1.00 96.88 93 GLN A CA 1
ATOM 752 C C . GLN A 1 93 ? -9.167 -3.516 6.545 1.00 96.88 93 GLN A C 1
ATOM 754 O O . GLN A 1 93 ? -8.205 -4.048 7.093 1.00 96.88 93 GLN A O 1
ATOM 759 N N . THR A 1 94 ? -9.150 -2.233 6.161 1.00 98.31 94 THR A N 1
ATOM 760 C CA . THR A 1 94 ? -8.019 -1.330 6.429 1.00 98.31 94 THR A CA 1
ATOM 761 C C . THR A 1 94 ? -7.780 -1.232 7.927 1.00 98.31 94 THR A C 1
ATOM 763 O O . THR A 1 94 ? -6.690 -1.556 8.396 1.00 98.31 94 THR A O 1
ATOM 766 N N . ARG A 1 95 ? -8.818 -0.887 8.699 1.00 97.31 95 ARG A N 1
ATOM 767 C CA . ARG A 1 95 ? -8.705 -0.782 10.158 1.00 97.31 95 ARG A CA 1
ATOM 768 C C . ARG A 1 95 ? -8.338 -2.120 10.798 1.00 97.31 95 ARG A C 1
ATOM 770 O O . ARG A 1 95 ? -7.459 -2.155 11.655 1.00 97.31 95 ARG A O 1
ATOM 777 N N . SER A 1 96 ? -8.967 -3.220 10.373 1.00 97.88 96 SER A N 1
ATOM 778 C CA . SER A 1 96 ? -8.650 -4.555 10.9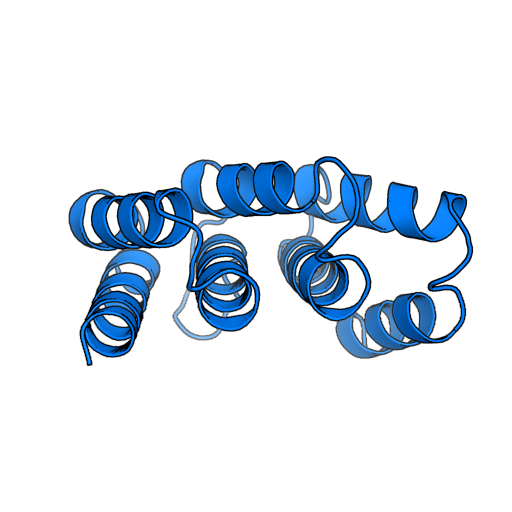01 1.00 97.88 96 SER A CA 1
ATOM 779 C C . SER A 1 96 ? -7.189 -4.943 10.670 1.00 97.88 96 SER A C 1
ATOM 781 O O . SER A 1 96 ? -6.551 -5.459 11.582 1.00 97.88 96 SER A O 1
ATOM 783 N N . LEU A 1 97 ? -6.645 -4.670 9.481 1.00 98.25 97 LEU A N 1
ATOM 784 C CA . LEU A 1 97 ? -5.248 -4.965 9.162 1.00 98.25 97 LEU A CA 1
ATOM 785 C C . LEU A 1 97 ? -4.284 -4.056 9.926 1.00 98.25 97 LEU A C 1
ATOM 787 O O . LEU A 1 97 ? -3.306 -4.556 10.471 1.00 98.25 97 LEU A O 1
ATOM 791 N N . VAL A 1 98 ? -4.559 -2.752 10.017 1.00 98.44 98 VAL A N 1
ATOM 792 C CA . VAL A 1 98 ? -3.731 -1.821 10.803 1.00 98.44 98 VAL A CA 1
ATOM 793 C C . VAL A 1 98 ? -3.692 -2.248 12.276 1.00 98.44 98 VAL A C 1
ATOM 795 O O . VAL A 1 98 ? -2.610 -2.353 12.848 1.00 98.44 98 VAL A O 1
ATOM 798 N N . SER A 1 99 ? -4.840 -2.582 12.872 1.00 98.31 99 SER A N 1
ATOM 799 C CA . SER A 1 99 ? -4.915 -3.066 14.257 1.00 98.31 99 SER A CA 1
ATOM 800 C C . SER A 1 99 ? -4.151 -4.377 14.460 1.00 98.31 99 SER A C 1
ATOM 802 O O . SER A 1 99 ? -3.378 -4.492 15.406 1.00 98.31 99 SER A O 1
ATOM 804 N N . ASP A 1 100 ? -4.309 -5.350 13.561 1.00 98.50 100 ASP A N 1
ATOM 805 C CA . ASP A 1 100 ? -3.572 -6.613 13.644 1.00 98.50 100 ASP A CA 1
ATOM 806 C C . ASP A 1 100 ? -2.054 -6.401 13.514 1.00 98.50 100 ASP A C 1
ATOM 808 O O . ASP A 1 100 ? -1.276 -6.986 14.265 1.00 98.50 100 ASP A O 1
ATOM 812 N N . ARG A 1 101 ? -1.608 -5.525 12.606 1.00 98.31 101 ARG A N 1
ATOM 813 C CA . ARG A 1 101 ? -0.181 -5.207 12.459 1.00 98.31 101 ARG A CA 1
ATOM 814 C C . ARG A 1 101 ? 0.377 -4.436 13.656 1.00 98.31 101 ARG A C 1
ATOM 816 O O . ARG A 1 101 ? 1.536 -4.645 13.996 1.00 98.31 101 ARG A O 1
ATOM 823 N N . ALA A 1 102 ? -0.419 -3.612 14.332 1.00 98.38 102 ALA A N 1
ATOM 824 C CA . ALA A 1 102 ? -0.012 -2.926 15.561 1.00 98.38 102 ALA A CA 1
ATOM 825 C C . ALA A 1 102 ? 0.303 -3.898 16.715 1.00 98.38 102 ALA A C 1
ATOM 827 O O . ALA A 1 102 ? 1.211 -3.641 17.511 1.00 98.38 102 ALA A O 1
ATOM 828 N N . GLU A 1 103 ? -0.420 -5.017 16.793 1.00 98.38 103 GLU A N 1
ATOM 829 C CA . GLU A 1 103 ? -0.271 -6.017 17.856 1.00 98.38 103 GLU A CA 1
ATOM 830 C C . GLU A 1 103 ? 0.710 -7.136 17.487 1.00 98.38 103 GLU A C 1
ATOM 832 O O . GLU A 1 103 ? 1.563 -7.510 18.294 1.00 98.38 103 GLU A O 1
ATOM 837 N N . ASN A 1 104 ? 0.611 -7.651 16.260 1.00 97.75 104 ASN A N 1
ATOM 838 C CA . ASN A 1 104 ? 1.163 -8.955 15.889 1.00 97.75 104 ASN A CA 1
ATOM 839 C C . ASN A 1 104 ? 2.284 -8.892 14.847 1.00 97.75 104 ASN A C 1
ATOM 841 O O . ASN A 1 104 ? 2.844 -9.936 14.497 1.00 97.75 104 ASN A O 1
ATOM 845 N N . ASP A 1 105 ? 2.628 -7.715 14.312 1.00 98.00 105 ASP A N 1
ATOM 846 C CA . ASP A 1 105 ? 3.701 -7.651 13.324 1.00 98.00 105 ASP A CA 1
ATOM 847 C C . ASP A 1 105 ? 5.058 -8.020 13.948 1.00 98.00 105 ASP A C 1
ATOM 849 O O . ASP A 1 105 ? 5.413 -7.572 15.038 1.00 98.00 105 ASP A O 1
ATOM 853 N N . ALA A 1 106 ? 5.836 -8.854 13.255 1.00 94.75 106 ALA A N 1
ATOM 854 C CA . ALA A 1 106 ? 7.141 -9.303 13.733 1.00 94.75 106 ALA A CA 1
ATOM 855 C C . ALA A 1 106 ? 8.171 -8.163 13.856 1.00 94.75 106 ALA A C 1
ATOM 857 O O . ALA A 1 106 ? 9.104 -8.268 14.652 1.00 94.75 106 ALA A O 1
ATOM 858 N N . ASP A 1 107 ? 8.021 -7.086 13.083 1.00 94.25 107 ASP A N 1
ATOM 859 C CA . ASP A 1 107 ? 8.921 -5.935 13.088 1.00 94.25 107 ASP A CA 1
ATOM 860 C C . ASP A 1 107 ? 8.349 -4.818 13.969 1.00 94.25 107 ASP A C 1
ATOM 862 O O . ASP A 1 107 ? 7.233 -4.342 13.765 1.00 94.25 107 ASP A O 1
ATOM 866 N N . GLU A 1 108 ? 9.125 -4.398 14.968 1.00 94.19 108 GLU A N 1
ATOM 867 C CA . GLU A 1 108 ? 8.719 -3.365 15.924 1.00 94.19 108 GLU A CA 1
ATOM 868 C C . GLU A 1 108 ? 8.385 -2.035 15.255 1.00 94.19 108 GLU A C 1
ATOM 870 O O . GLU A 1 108 ? 7.414 -1.392 15.641 1.00 94.19 108 GLU A O 1
ATOM 875 N N . GLN A 1 109 ? 9.109 -1.654 14.201 1.00 93.81 109 GLN A N 1
ATOM 876 C CA . GLN A 1 109 ? 8.836 -0.403 13.498 1.00 93.81 109 GLN A CA 1
ATOM 877 C C . GLN A 1 109 ? 7.501 -0.461 12.753 1.00 93.81 109 GLN A C 1
ATOM 879 O O . GLN A 1 109 ? 6.809 0.551 12.648 1.00 93.81 109 GLN A O 1
ATOM 884 N N . VAL A 1 110 ? 7.109 -1.638 12.252 1.00 96.81 110 VAL A N 1
ATOM 885 C CA . VAL A 1 110 ? 5.782 -1.826 11.649 1.00 96.81 110 VAL A CA 1
ATOM 886 C C . VAL A 1 110 ? 4.703 -1.718 12.720 1.00 96.81 110 VAL A C 1
ATOM 888 O O . VAL A 1 110 ? 3.709 -1.035 12.486 1.00 96.81 110 VAL A O 1
ATOM 891 N N . ARG A 1 111 ? 4.911 -2.326 13.898 1.00 97.69 111 ARG A N 1
ATOM 892 C CA . ARG A 1 111 ? 3.962 -2.223 15.017 1.00 97.69 111 ARG A CA 1
ATOM 893 C C . ARG A 1 111 ? 3.750 -0.774 15.449 1.00 97.69 111 ARG A C 1
ATOM 895 O O . ARG A 1 111 ? 2.608 -0.334 15.532 1.00 97.69 111 ARG A O 1
ATOM 902 N N . GLU A 1 112 ? 4.825 -0.024 15.690 1.00 96.75 112 GLU A N 1
ATOM 903 C CA . GLU A 1 112 ? 4.728 1.378 16.125 1.00 96.75 112 GLU A CA 1
ATOM 904 C C . GLU A 1 112 ? 4.081 2.268 15.059 1.00 96.75 112 GLU A C 1
ATOM 906 O O . GLU A 1 112 ? 3.172 3.036 15.368 1.00 96.75 112 GLU A O 1
ATOM 911 N N . PHE A 1 113 ? 4.459 2.096 13.790 1.00 96.56 113 PHE A N 1
ATOM 912 C CA . PHE A 1 113 ? 3.815 2.801 12.683 1.00 96.56 113 PHE A CA 1
ATOM 913 C C . PHE A 1 113 ? 2.314 2.489 12.593 1.00 96.56 113 PHE A C 1
ATOM 915 O O . PHE A 1 113 ? 1.491 3.381 12.408 1.00 96.56 113 PHE A O 1
ATOM 922 N N . ALA A 1 114 ? 1.935 1.220 12.747 1.00 98.12 114 ALA A N 1
ATOM 923 C CA . ALA A 1 114 ? 0.540 0.807 12.705 1.00 98.12 114 ALA A CA 1
ATOM 924 C C .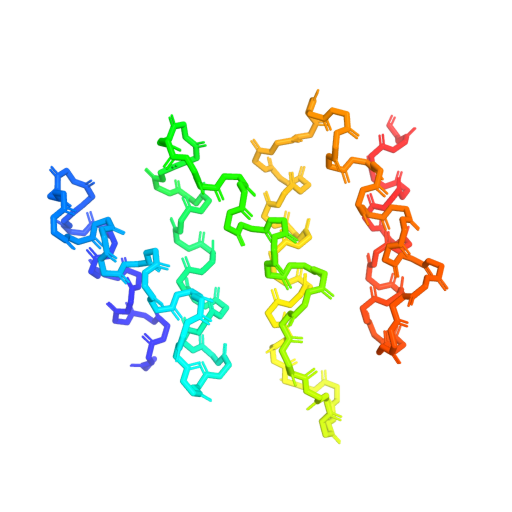 ALA A 1 114 ? -0.269 1.372 13.886 1.00 98.12 114 ALA A C 1
ATOM 926 O O . ALA A 1 114 ? -1.410 1.782 13.685 1.00 98.12 114 ALA A O 1
ATOM 927 N N . LYS A 1 115 ? 0.315 1.472 15.090 1.00 98.50 115 LYS A N 1
ATOM 928 C CA . LYS A 1 115 ? -0.320 2.152 16.236 1.00 98.50 115 LYS A CA 1
ATOM 929 C C . LYS A 1 115 ? -0.588 3.624 15.934 1.00 98.50 115 LYS A C 1
ATOM 931 O O . LYS A 1 115 ? -1.680 4.101 16.217 1.00 98.50 115 LYS A O 1
ATOM 936 N N . GLU A 1 116 ? 0.371 4.323 15.328 1.00 97.44 116 GLU A N 1
ATOM 937 C CA . GLU A 1 116 ? 0.190 5.716 14.902 1.00 97.44 116 GLU A CA 1
ATOM 938 C C . GLU A 1 116 ? -0.928 5.847 13.859 1.00 97.44 116 GLU A C 1
ATOM 940 O O . GLU A 1 116 ? -1.799 6.701 13.983 1.00 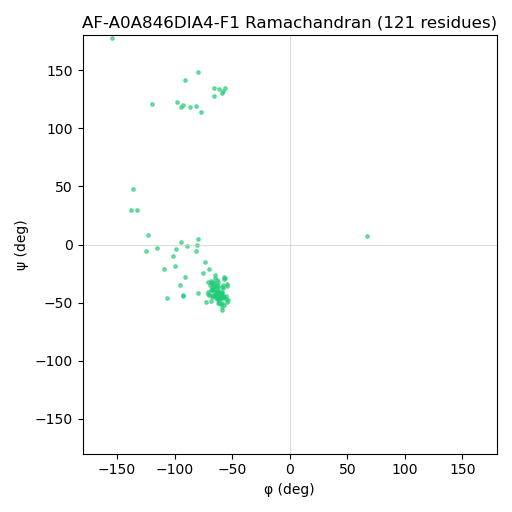97.44 116 GLU A O 1
ATOM 945 N N . LYS A 1 117 ? -0.966 4.981 12.842 1.00 97.12 117 LYS A N 1
ATOM 946 C CA . LYS A 1 117 ? -2.048 5.027 11.845 1.00 97.12 117 LYS A CA 1
ATOM 947 C C . LYS A 1 117 ? -3.410 4.666 12.436 1.00 97.12 117 LYS A C 1
ATOM 949 O O . LYS A 1 117 ? -4.414 5.221 12.001 1.00 97.12 117 LYS A O 1
ATOM 954 N N . LEU A 1 118 ? -3.458 3.786 13.438 1.00 95.38 118 LEU A N 1
ATOM 955 C CA . LEU A 1 118 ? -4.704 3.438 14.113 1.00 95.38 118 LEU A CA 1
ATOM 956 C C . LEU A 1 118 ? -5.305 4.640 14.849 1.00 95.38 118 LEU A C 1
ATOM 958 O O . LEU A 1 118 ? -6.509 4.846 14.746 1.00 95.38 118 LEU A O 1
ATOM 962 N N . THR A 1 119 ? -4.490 5.468 15.515 1.00 93.62 119 THR A N 1
ATOM 963 C CA . THR A 1 119 ? -5.006 6.678 16.182 1.00 93.62 119 THR A CA 1
ATOM 964 C C . THR A 1 119 ? -5.573 7.685 15.185 1.00 93.62 119 THR A C 1
ATOM 966 O O . THR A 1 119 ? -6.592 8.304 15.473 1.00 93.62 119 THR A O 1
ATOM 969 N N . VAL A 1 120 ? -4.969 7.804 13.996 1.00 90.50 120 VAL A N 1
ATOM 970 C CA . VAL A 1 120 ? -5.477 8.649 12.898 1.00 90.50 120 VAL A CA 1
ATOM 971 C C . VAL A 1 120 ? -6.801 8.122 12.335 1.00 90.50 120 VAL A C 1
ATOM 973 O O . VAL A 1 120 ? -7.666 8.910 11.973 1.00 90.50 120 VAL A O 1
ATOM 976 N N . LEU A 1 121 ? -6.991 6.802 12.265 1.00 89.62 121 LEU A N 1
ATOM 977 C CA . LEU A 1 121 ? -8.256 6.199 11.816 1.00 89.62 121 LEU A CA 1
ATOM 978 C C . LEU A 1 121 ? -9.388 6.308 12.853 1.00 89.62 121 LEU A C 1
ATOM 980 O O . LEU A 1 121 ? -10.546 6.061 12.520 1.00 89.62 121 LEU A O 1
ATOM 984 N N . GLU A 1 122 ? -9.063 6.619 14.107 1.00 85.25 122 GLU A N 1
ATOM 985 C CA . GLU A 1 122 ? -10.017 6.733 15.218 1.00 85.25 122 GLU A CA 1
ATOM 986 C C . GLU A 1 122 ? -10.380 8.184 15.570 1.00 85.25 122 GLU A C 1
ATOM 988 O O . GLU A 1 122 ? -11.304 8.393 16.362 1.00 85.25 122 GLU A O 1
ATOM 993 N N . SER A 1 123 ? -9.676 9.166 14.995 1.00 80.75 123 SER A N 1
ATOM 994 C CA . SER A 1 123 ? -9.922 10.606 15.169 1.00 80.75 123 SER A CA 1
ATOM 995 C C . SER A 1 123 ? -10.957 11.149 14.193 1.00 80.75 123 SER A C 1
ATOM 997 O O . SER A 1 123 ? -11.827 11.927 14.644 1.00 80.75 123 SER A O 1
#